Protein AF-A0A315X021-F1 (afdb_monomer_lite)

pLDDT: mean 74.01, std 13.72, range [45.28, 91.44]

Secondary structure (DSSP, 8-state):
-EEEEESEEEEEETTEEEEEETTEEE---SHHHHHHHHHHHHTTTS-EEHHHHHHHHHHH-SSHHHHHHHHHHHSEEEEPPPS-SSS-EEEEESS---TTGGGTSTTSSSEEEEEGGGG------

Sequence (125 aa):
MPIKINNYELLNFEPDTLLLTKSGITKPNETPIKSLLSELATLKNQSIAEQQLDTIIANHFDTPRIALDFLLDTVTIQRAAKAPYYRKETLYFDTEPISQAKGIFSDSINLETCSFDEHNVVPKK

Radius of gyration: 23.16 Å; chains: 1; bounding box: 40×46×62 Å

Structure (mmCIF, N/CA/C/O backbone):
data_AF-A0A315X021-F1
#
_entry.id   AF-A0A315X021-F1
#
loop_
_atom_site.group_PDB
_atom_site.id
_atom_site.type_symbol
_atom_site.label_atom_id
_atom_site.label_alt_id
_atom_site.label_comp_id
_atom_site.la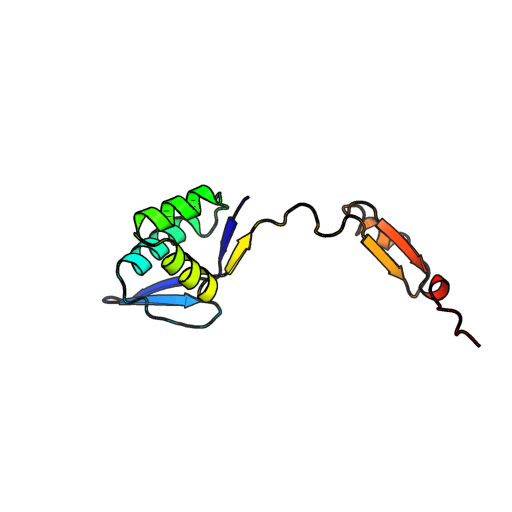bel_asym_id
_atom_site.label_entity_id
_atom_site.label_seq_id
_atom_site.pdbx_PDB_ins_code
_atom_site.Cartn_x
_atom_site.Cartn_y
_atom_site.Cartn_z
_atom_site.occupancy
_atom_site.B_iso_or_equiv
_atom_site.auth_seq_id
_atom_site.auth_comp_id
_atom_site.auth_asym_id
_atom_site.auth_atom_id
_atom_site.pdbx_PDB_model_num
ATOM 1 N N . MET A 1 1 ? 14.956 -4.414 1.061 1.00 68.19 1 MET A N 1
ATOM 2 C CA . MET A 1 1 ? 14.566 -3.923 -0.282 1.00 68.19 1 MET A CA 1
ATOM 3 C C . MET A 1 1 ? 13.787 -2.627 -0.092 1.00 68.19 1 MET A C 1
ATOM 5 O O . MET A 1 1 ? 13.003 -2.595 0.851 1.00 68.19 1 MET A O 1
ATOM 9 N N . PRO A 1 2 ? 14.021 -1.567 -0.886 1.00 77.50 2 PRO A N 1
ATOM 10 C CA . PRO A 1 2 ? 13.257 -0.330 -0.764 1.00 77.50 2 PRO A CA 1
ATOM 11 C C . PRO A 1 2 ? 11.816 -0.535 -1.245 1.00 77.50 2 PRO A C 1
ATOM 13 O O . PRO A 1 2 ? 11.585 -1.126 -2.303 1.00 77.50 2 PRO A O 1
ATOM 16 N N . ILE A 1 3 ? 10.861 -0.046 -0.466 1.00 80.56 3 ILE A N 1
ATOM 17 C CA . ILE A 1 3 ? 9.425 -0.077 -0.723 1.00 80.56 3 ILE A CA 1
ATOM 18 C C . ILE A 1 3 ? 8.930 1.364 -0.817 1.00 80.56 3 ILE A C 1
ATOM 20 O O . ILE A 1 3 ? 9.318 2.214 -0.019 1.00 80.56 3 ILE A O 1
ATOM 24 N N . LYS A 1 4 ? 8.059 1.632 -1.784 1.00 82.94 4 LYS A N 1
ATOM 25 C CA . LYS A 1 4 ? 7.324 2.885 -1.915 1.00 82.94 4 LYS A CA 1
ATOM 26 C C . LYS A 1 4 ? 5.831 2.577 -1.937 1.00 82.94 4 LYS A C 1
ATOM 28 O O . LYS A 1 4 ? 5.379 1.773 -2.752 1.00 82.94 4 LYS A O 1
ATOM 33 N N . ILE A 1 5 ? 5.072 3.202 -1.044 1.00 80.12 5 ILE A N 1
ATOM 34 C CA . ILE A 1 5 ? 3.622 3.014 -0.936 1.00 80.12 5 ILE A CA 1
ATOM 35 C C . ILE A 1 5 ? 2.946 4.249 -1.520 1.00 80.12 5 ILE A C 1
ATOM 37 O O . ILE A 1 5 ? 3.127 5.354 -1.022 1.00 80.12 5 ILE A O 1
ATOM 41 N N . ASN A 1 6 ? 2.189 4.056 -2.599 1.00 77.62 6 ASN A N 1
ATOM 42 C CA . ASN A 1 6 ? 1.581 5.138 -3.372 1.00 77.62 6 ASN A CA 1
ATOM 43 C C . ASN A 1 6 ? 0.081 4.903 -3.585 1.00 77.62 6 ASN A C 1
ATOM 45 O O . ASN A 1 6 ? -0.452 3.826 -3.318 1.00 77.62 6 ASN A O 1
ATOM 49 N N . ASN A 1 7 ? -0.557 5.896 -4.211 1.00 76.12 7 ASN A N 1
ATOM 50 C CA . ASN A 1 7 ? -1.917 5.826 -4.750 1.00 76.12 7 ASN A CA 1
ATOM 51 C C . ASN A 1 7 ? -3.022 5.731 -3.696 1.00 76.12 7 ASN A C 1
ATOM 53 O O . ASN A 1 7 ? -4.060 5.122 -3.954 1.00 76.12 7 ASN A O 1
ATOM 57 N N . TYR A 1 8 ? -2.807 6.367 -2.546 1.00 83.81 8 TYR A N 1
ATOM 58 C CA . TYR A 1 8 ? -3.875 6.605 -1.590 1.00 83.81 8 TYR A CA 1
ATOM 59 C C . TYR A 1 8 ? -3.840 8.021 -1.019 1.00 83.81 8 TYR A C 1
ATOM 61 O O . TYR A 1 8 ? -2.795 8.685 -0.984 1.00 83.81 8 TYR A O 1
ATOM 69 N N . GLU A 1 9 ? -4.997 8.490 -0.577 1.00 84.81 9 GLU A N 1
ATOM 70 C CA . GLU A 1 9 ? -5.171 9.774 0.084 1.00 84.81 9 GLU A CA 1
ATOM 71 C C . GLU A 1 9 ? -6.196 9.649 1.208 1.00 84.81 9 GLU A C 1
ATOM 73 O O . GLU A 1 9 ? -7.224 8.988 1.054 1.00 84.81 9 GLU A O 1
ATOM 78 N N . LEU A 1 10 ? -5.882 10.257 2.352 1.00 85.69 10 LEU A N 1
ATOM 79 C CA . LEU A 1 10 ? -6.792 10.348 3.484 1.00 85.69 10 LEU A CA 1
ATOM 80 C C . LEU A 1 10 ? -7.524 11.680 3.403 1.00 85.69 10 LEU A C 1
ATOM 82 O O . LEU A 1 10 ? -6.913 12.740 3.522 1.00 85.69 10 LEU A O 1
ATOM 86 N N . LEU A 1 11 ? -8.834 11.611 3.201 1.00 85.56 11 LEU A N 1
ATOM 87 C CA . LEU A 1 11 ? -9.714 12.767 3.185 1.00 85.56 11 LEU A CA 1
ATOM 88 C C . LEU A 1 11 ? -10.390 12.863 4.555 1.00 85.56 11 LEU A C 1
ATOM 90 O O . LEU A 1 11 ? -11.252 12.050 4.892 1.00 85.56 11 LEU A O 1
ATOM 94 N N . ASN A 1 12 ? -9.965 13.832 5.360 1.00 80.75 12 ASN A N 1
ATOM 95 C CA . ASN A 1 12 ? -10.510 14.058 6.695 1.00 80.75 12 ASN A CA 1
ATOM 96 C C . ASN A 1 12 ? -11.751 14.953 6.590 1.00 80.75 12 ASN A C 1
ATOM 98 O O . ASN A 1 12 ? -11.636 16.156 6.368 1.00 80.75 12 ASN A O 1
ATOM 102 N N . PHE A 1 13 ? -12.930 14.356 6.740 1.00 79.81 13 PHE A N 1
ATOM 103 C CA . PHE A 1 13 ? -14.220 15.038 6.765 1.00 79.81 13 PHE A CA 1
ATOM 104 C C . PHE A 1 13 ? -14.845 14.824 8.135 1.00 79.81 13 PHE A C 1
ATOM 106 O O . PHE A 1 13 ? -15.489 13.802 8.324 1.00 79.81 13 PHE A O 1
ATOM 113 N N . GLU A 1 14 ? -14.682 15.739 9.092 1.00 70.44 14 GLU A N 1
ATOM 114 C CA . GLU A 1 14 ? -15.237 15.525 10.437 1.00 70.44 14 GLU A CA 1
ATOM 115 C C . GLU A 1 14 ? -16.729 15.132 10.387 1.00 70.44 14 GLU A C 1
ATOM 117 O O . GLU A 1 14 ? -17.517 15.820 9.730 1.00 70.44 14 GLU A O 1
ATOM 122 N N . PRO A 1 15 ? -17.136 14.019 11.037 1.00 73.56 15 PRO A N 1
ATOM 123 C CA . PRO A 1 15 ? -16.396 13.206 12.021 1.00 73.56 15 PRO A CA 1
ATOM 124 C C . PRO A 1 15 ? -15.579 12.018 11.456 1.00 73.56 15 PRO A C 1
ATOM 126 O O . PRO A 1 15 ? -15.031 11.220 12.215 1.00 73.56 15 PRO A O 1
ATOM 129 N N . ASP A 1 16 ? -15.516 11.856 10.142 1.00 78.38 16 ASP A N 1
ATOM 130 C CA . ASP A 1 16 ? -15.007 10.679 9.448 1.00 78.38 16 ASP A CA 1
ATOM 131 C C . ASP A 1 16 ? -13.702 10.907 8.662 1.00 78.38 16 ASP A C 1
ATOM 133 O O . ASP A 1 16 ? -13.349 12.002 8.231 1.00 78.38 16 ASP A O 1
ATOM 137 N N . THR A 1 17 ? -12.986 9.812 8.410 1.00 83.88 17 THR A N 1
ATOM 138 C CA . THR A 1 17 ? -11.873 9.775 7.454 1.00 83.88 17 THR A CA 1
ATOM 139 C C . THR A 1 17 ? -12.278 8.863 6.309 1.00 83.88 17 THR A C 1
ATOM 141 O O . THR A 1 17 ? -12.683 7.722 6.545 1.00 83.88 17 THR A O 1
ATOM 144 N N . LEU A 1 18 ? -12.163 9.352 5.078 1.00 87.88 18 LEU A N 1
ATOM 145 C CA . LEU A 1 18 ? -12.326 8.555 3.869 1.00 87.88 18 LEU A CA 1
ATOM 146 C C . LEU A 1 18 ? -10.954 8.224 3.288 1.00 87.88 18 LEU A C 1
ATOM 148 O O . LEU A 1 18 ? -10.059 9.064 3.243 1.00 87.88 18 LEU A O 1
ATOM 152 N N . LEU A 1 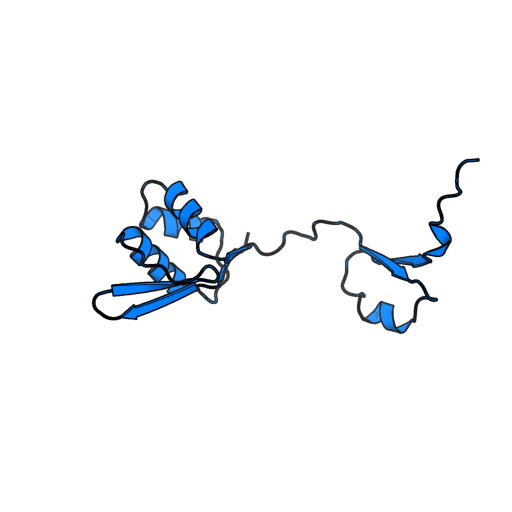19 ? -10.801 6.989 2.830 1.00 88.19 19 LEU A N 1
ATOM 153 C CA . LEU A 1 19 ? -9.636 6.513 2.107 1.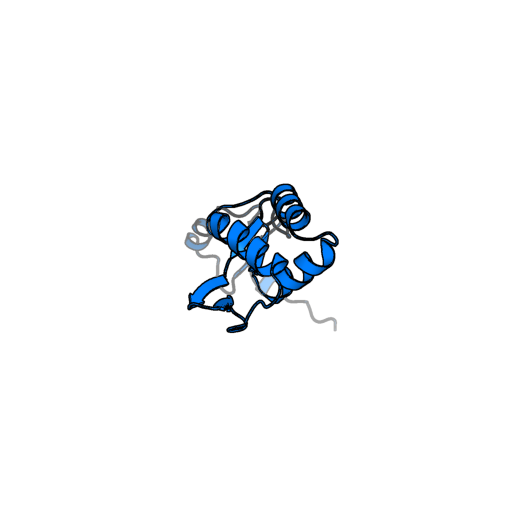00 88.19 19 LEU A CA 1
ATOM 154 C C . LEU A 1 19 ? -9.966 6.518 0.614 1.00 88.19 19 LEU A C 1
ATOM 156 O O . LEU A 1 19 ? -10.779 5.722 0.144 1.00 88.19 19 LEU A O 1
ATOM 160 N N . LEU A 1 20 ? -9.327 7.414 -0.129 1.00 86.94 20 LEU A N 1
ATOM 161 C CA . LEU A 1 20 ? -9.349 7.412 -1.586 1.00 86.94 20 LEU A CA 1
ATOM 162 C C . LEU A 1 20 ? -8.192 6.551 -2.093 1.00 86.94 20 LEU A C 1
ATOM 164 O O . LEU A 1 20 ? -7.042 6.782 -1.731 1.00 86.94 20 LEU A O 1
ATOM 168 N N . THR A 1 21 ? -8.494 5.580 -2.948 1.00 86.69 21 THR A N 1
ATOM 169 C CA . THR A 1 21 ? -7.528 4.678 -3.589 1.00 86.69 21 THR A CA 1
ATOM 170 C C . THR A 1 21 ? -7.775 4.628 -5.095 1.00 86.69 21 THR A C 1
ATOM 172 O O . THR A 1 21 ? -8.788 5.127 -5.588 1.00 86.69 21 THR A O 1
ATOM 175 N N . LYS A 1 22 ? -6.898 3.949 -5.842 1.00 79.56 22 LYS A N 1
ATOM 176 C CA . LYS A 1 22 ? -7.171 3.610 -7.252 1.00 79.56 22 LYS A CA 1
ATOM 177 C C . LYS A 1 22 ? -8.435 2.770 -7.445 1.00 79.56 22 LYS A C 1
ATOM 179 O O . LYS A 1 22 ? -9.067 2.882 -8.489 1.00 79.56 22 LYS A O 1
ATOM 184 N N . SER A 1 23 ? -8.786 1.950 -6.459 1.00 80.44 23 SER A N 1
ATOM 185 C CA . SER A 1 23 ? -9.957 1.070 -6.495 1.00 80.44 23 SER A CA 1
ATOM 186 C C . SER A 1 23 ? -11.259 1.800 -6.139 1.00 80.44 23 SER A C 1
ATOM 188 O O . SER A 1 23 ? -12.337 1.233 -6.290 1.00 80.44 23 SER A O 1
ATOM 190 N N . GLY A 1 24 ? -11.179 3.055 -5.679 1.00 84.56 24 GLY A N 1
ATOM 191 C CA . GLY A 1 24 ? -12.325 3.876 -5.295 1.00 84.56 24 GLY A CA 1
ATOM 192 C C . GLY A 1 24 ? -12.194 4.467 -3.894 1.00 84.56 24 GLY A C 1
ATOM 193 O O . GLY A 1 24 ? -11.105 4.529 -3.319 1.00 84.56 24 GLY A O 1
ATOM 194 N N . ILE A 1 25 ? -13.326 4.921 -3.354 1.00 87.44 25 ILE A N 1
ATOM 195 C CA . ILE A 1 25 ? -13.429 5.535 -2.027 1.00 87.44 25 ILE A CA 1
ATOM 196 C C . ILE A 1 25 ? -13.971 4.497 -1.047 1.00 87.44 25 ILE A C 1
ATOM 198 O O . ILE A 1 25 ? -15.015 3.897 -1.291 1.00 87.44 25 ILE A O 1
ATOM 202 N N . THR A 1 26 ? -13.282 4.311 0.075 1.00 86.75 26 THR A N 1
ATOM 203 C CA . THR A 1 26 ? -13.722 3.445 1.172 1.00 86.75 26 THR A CA 1
ATOM 204 C C . THR A 1 26 ? -13.609 4.162 2.512 1.00 86.75 26 THR A C 1
ATOM 206 O O . THR A 1 26 ? -12.868 5.134 2.653 1.00 86.75 26 THR A O 1
ATOM 209 N N . LYS A 1 27 ? -14.354 3.694 3.511 1.00 86.81 27 LYS A N 1
ATOM 210 C CA . LYS A 1 27 ? -14.316 4.228 4.872 1.00 86.81 27 LYS A CA 1
ATOM 211 C C . LYS A 1 27 ? -13.607 3.220 5.784 1.00 86.81 27 LYS A C 1
ATOM 213 O O . LYS A 1 27 ? -14.205 2.194 6.112 1.00 86.81 27 LYS A O 1
ATOM 218 N N . PRO A 1 28 ? -12.352 3.470 6.205 1.00 83.31 28 PRO A N 1
ATOM 219 C CA . PRO A 1 28 ? -11.713 2.643 7.219 1.00 83.31 28 PRO A CA 1
ATOM 220 C C . PRO A 1 28 ? -12.456 2.843 8.544 1.00 83.31 28 PRO A C 1
ATOM 222 O O . PRO A 1 28 ? -12.452 3.937 9.101 1.00 83.31 28 PRO A O 1
ATOM 225 N N . ASN A 1 29 ? -13.138 1.809 9.035 1.00 79.75 29 ASN A N 1
ATOM 226 C CA . ASN A 1 29 ? -13.930 1.902 10.267 1.00 79.75 29 ASN A CA 1
ATOM 227 C C . ASN A 1 29 ? -13.111 1.575 11.522 1.00 79.75 29 ASN A C 1
ATOM 229 O O . ASN A 1 29 ? -13.432 2.057 12.605 1.00 79.75 29 ASN A O 1
ATOM 233 N N . GLU A 1 30 ? -12.038 0.800 11.378 1.00 83.56 30 GLU A N 1
ATOM 234 C CA . GLU A 1 30 ? -11.226 0.338 12.501 1.00 83.56 30 GLU A CA 1
ATOM 235 C C . GLU A 1 30 ? -10.117 1.336 12.857 1.00 83.56 30 GLU A C 1
ATOM 237 O O . GLU A 1 30 ? -9.378 1.808 11.987 1.00 83.56 30 GLU A O 1
ATOM 242 N N . THR A 1 31 ? -9.972 1.635 14.152 1.00 85.38 31 THR A N 1
ATOM 243 C CA . THR A 1 31 ? -8.935 2.541 14.675 1.00 85.38 31 THR A CA 1
ATOM 244 C C . THR A 1 31 ? -7.513 2.123 14.273 1.00 85.38 31 THR A C 1
ATOM 246 O O . THR A 1 31 ? -6.782 2.993 13.800 1.00 85.38 31 THR A O 1
ATOM 249 N N . PRO A 1 32 ? -7.115 0.833 14.355 1.00 87.44 32 PRO A N 1
ATOM 250 C CA . PRO A 1 32 ? -5.794 0.381 13.907 1.00 87.44 32 PRO A CA 1
ATOM 251 C C . PRO A 1 32 ? -5.479 0.723 12.447 1.00 87.44 32 PRO A C 1
ATOM 253 O O . PRO A 1 32 ? -4.386 1.191 12.138 1.00 87.44 32 PRO A O 1
ATOM 256 N N . ILE A 1 33 ? -6.458 0.561 11.547 1.00 87.38 33 ILE A N 1
ATOM 257 C CA . ILE A 1 33 ? -6.295 0.866 10.119 1.00 87.38 33 ILE A CA 1
ATOM 258 C C . ILE A 1 33 ? -6.090 2.370 9.918 1.00 87.38 33 ILE A C 1
ATOM 260 O O . ILE A 1 33 ? -5.204 2.778 9.168 1.00 87.38 33 ILE A O 1
ATOM 264 N N . LYS A 1 34 ? -6.883 3.208 10.597 1.00 86.56 34 LYS A N 1
ATOM 265 C CA . LYS A 1 34 ? -6.744 4.670 10.511 1.00 86.56 34 LYS A CA 1
ATOM 266 C C . LYS A 1 34 ? -5.366 5.132 10.988 1.00 86.56 34 LYS A C 1
ATOM 268 O O . LYS A 1 34 ? -4.734 5.939 10.309 1.00 86.56 34 LYS A O 1
ATOM 273 N N . SER A 1 35 ? -4.895 4.604 12.118 1.00 88.81 35 SER A N 1
ATOM 274 C CA . SER A 1 35 ? -3.581 4.936 12.678 1.00 88.81 35 SER A CA 1
ATOM 275 C C . SER A 1 35 ? -2.444 4.508 11.753 1.00 88.81 35 SER A C 1
ATOM 277 O O . SER A 1 35 ? -1.581 5.326 11.436 1.00 88.81 35 SER A O 1
ATOM 279 N N . LEU A 1 36 ? -2.505 3.278 11.231 1.00 90.69 36 LEU A N 1
ATOM 280 C CA . LEU A 1 36 ? -1.556 2.764 10.244 1.00 90.69 36 LEU A CA 1
ATOM 281 C C . LEU A 1 36 ? -1.493 3.656 8.999 1.00 90.69 36 LEU A C 1
ATOM 283 O O . LEU A 1 36 ? -0.414 4.071 8.582 1.00 90.69 36 LEU A O 1
ATOM 287 N N . LEU A 1 37 ? -2.643 3.982 8.403 1.00 88.44 37 LEU A N 1
ATOM 288 C CA . LEU A 1 37 ? -2.699 4.810 7.196 1.00 88.44 37 LEU A CA 1
ATOM 289 C C . LEU A 1 37 ? -2.168 6.228 7.437 1.00 88.44 37 LEU A C 1
ATOM 291 O O . LEU A 1 37 ? -1.548 6.801 6.538 1.00 88.44 37 LEU A O 1
ATOM 295 N N . SER A 1 38 ? -2.412 6.781 8.629 1.00 87.81 38 SER A N 1
ATOM 296 C CA . SER A 1 38 ? -1.917 8.097 9.040 1.00 87.81 38 SER A CA 1
ATOM 297 C C . SER A 1 38 ? -0.394 8.099 9.182 1.00 87.81 38 SER A C 1
ATOM 299 O O . SER A 1 38 ? 0.273 8.968 8.622 1.00 87.81 38 SER A O 1
ATOM 301 N N . GLU A 1 39 ? 0.179 7.082 9.833 1.00 90.12 39 GLU A N 1
ATOM 302 C CA . GLU A 1 39 ? 1.634 6.933 9.941 1.00 90.12 39 GLU A CA 1
ATOM 303 C C . GLU A 1 39 ? 2.273 6.749 8.561 1.00 90.12 39 GLU A C 1
ATOM 305 O O . GLU A 1 39 ? 3.209 7.468 8.208 1.00 90.12 39 GLU A O 1
ATOM 310 N N . LEU A 1 40 ? 1.703 5.884 7.718 1.00 87.75 40 LEU A N 1
ATOM 311 C CA . LEU A 1 40 ? 2.155 5.716 6.338 1.00 87.75 40 LEU A CA 1
ATOM 312 C C . LEU A 1 40 ? 2.048 7.019 5.526 1.00 87.75 40 LEU A C 1
ATOM 314 O O . LEU A 1 40 ? 2.882 7.264 4.652 1.00 87.75 40 LEU A O 1
ATOM 318 N N . ALA A 1 41 ? 1.068 7.887 5.816 1.00 85.19 41 ALA A N 1
ATOM 319 C CA . ALA A 1 41 ? 0.872 9.131 5.069 1.00 85.19 41 ALA A CA 1
ATOM 320 C C . ALA A 1 41 ? 2.022 10.116 5.308 1.00 85.19 41 ALA A C 1
ATOM 322 O O . ALA A 1 41 ? 2.394 10.855 4.394 1.00 85.19 41 ALA A O 1
ATOM 323 N N . THR A 1 42 ? 2.653 10.061 6.486 1.00 86.94 42 THR A N 1
ATOM 324 C CA . THR A 1 42 ? 3.878 10.824 6.775 1.00 86.94 42 THR A CA 1
ATOM 325 C C . THR A 1 42 ? 5.065 10.391 5.902 1.00 86.94 42 THR A C 1
ATOM 327 O O . THR A 1 42 ? 6.006 11.159 5.700 1.00 86.94 42 THR A O 1
ATOM 330 N N . LEU A 1 43 ? 4.990 9.192 5.310 1.00 85.69 43 LEU A N 1
ATOM 331 C CA . LEU A 1 43 ? 6.037 8.556 4.507 1.00 85.69 43 LEU A CA 1
ATOM 332 C C . LEU A 1 43 ? 5.695 8.492 3.005 1.00 85.69 43 LEU A C 1
ATOM 334 O O . LEU A 1 43 ? 6.478 7.944 2.232 1.00 85.69 43 LEU A O 1
ATOM 338 N N . LYS A 1 44 ? 4.573 9.083 2.560 1.00 74.69 44 LYS A N 1
ATOM 339 C CA . LYS A 1 44 ? 3.994 8.957 1.198 1.00 74.69 44 LYS A CA 1
ATOM 340 C C . LYS A 1 44 ? 4.956 9.267 0.035 1.00 74.69 44 LYS A C 1
ATOM 342 O O . LYS A 1 44 ? 4.753 8.795 -1.079 1.00 74.69 44 LYS A O 1
ATOM 347 N N . ASN A 1 45 ? 6.024 10.029 0.275 1.00 73.81 45 ASN A N 1
ATOM 348 C CA . ASN A 1 45 ? 7.023 10.389 -0.741 1.00 73.81 45 ASN A CA 1
ATOM 349 C C . ASN A 1 45 ? 8.414 9.786 -0.496 1.00 73.81 45 ASN A C 1
ATOM 351 O O . ASN A 1 45 ? 9.351 10.087 -1.235 1.00 73.81 45 ASN A O 1
ATOM 355 N N . GLN A 1 46 ? 8.557 8.939 0.520 1.00 83.44 46 GLN A N 1
ATOM 356 C CA . GLN A 1 46 ? 9.823 8.337 0.911 1.00 83.44 46 GLN A CA 1
ATOM 357 C C . GLN A 1 46 ? 9.877 6.875 0.470 1.00 83.44 46 GLN A C 1
ATOM 359 O O . GLN A 1 46 ? 8.860 6.187 0.381 1.00 83.44 46 GLN A O 1
ATOM 364 N N . SER A 1 47 ? 11.085 6.393 0.184 1.00 83.69 47 SER A N 1
ATOM 365 C CA . SER A 1 47 ? 11.315 4.958 0.070 1.00 83.69 47 SER A CA 1
ATOM 366 C C . SER A 1 47 ? 11.700 4.427 1.445 1.00 83.69 47 SER A C 1
ATOM 368 O O . SER A 1 47 ? 12.657 4.914 2.039 1.00 83.69 47 SER A O 1
ATOM 370 N N . ILE A 1 48 ? 10.975 3.424 1.928 1.00 87.38 48 ILE A N 1
ATOM 371 C CA . ILE A 1 48 ? 11.194 2.805 3.239 1.00 87.38 48 ILE A CA 1
ATOM 372 C C . ILE A 1 48 ? 11.783 1.405 3.084 1.00 87.38 48 ILE A C 1
ATOM 374 O O . ILE A 1 48 ? 11.602 0.753 2.055 1.00 87.38 48 ILE A O 1
ATOM 378 N N . ALA A 1 49 ? 12.504 0.921 4.088 1.00 87.56 49 ALA A N 1
ATOM 379 C CA . ALA A 1 49 ? 12.927 -0.473 4.131 1.00 87.56 49 ALA A CA 1
ATOM 380 C C . ALA A 1 49 ? 11.748 -1.390 4.499 1.00 87.56 49 ALA A C 1
ATOM 382 O O . ALA A 1 49 ? 10.855 -1.002 5.244 1.00 87.56 49 ALA A O 1
ATOM 383 N N . GLU A 1 50 ? 11.778 -2.638 4.032 1.00 85.00 50 GLU A N 1
ATOM 384 C CA . GLU A 1 50 ? 10.780 -3.665 4.385 1.00 85.00 50 GLU A CA 1
ATOM 385 C C . GLU A 1 50 ? 10.622 -3.833 5.904 1.00 85.00 50 GLU A C 1
ATOM 387 O O . GLU A 1 50 ? 9.510 -3.785 6.408 1.00 85.00 50 GLU A O 1
ATOM 392 N N . GLN A 1 51 ? 11.730 -3.848 6.648 1.00 87.44 51 GLN A N 1
ATOM 393 C CA . GLN A 1 51 ? 11.714 -3.920 8.115 1.00 87.44 51 GLN A CA 1
ATOM 394 C C . GLN A 1 51 ? 11.008 -2.721 8.767 1.00 87.44 51 GLN A C 1
ATOM 396 O O . GLN A 1 51 ? 10.395 -2.861 9.823 1.00 87.44 51 GLN A O 1
ATOM 401 N N . GLN A 1 52 ? 11.091 -1.532 8.157 1.00 88.62 52 GLN A N 1
ATOM 402 C CA . GLN A 1 52 ? 10.367 -0.358 8.650 1.00 88.62 52 GLN A CA 1
ATOM 403 C C . GLN A 1 52 ? 8.863 -0.523 8.437 1.00 88.62 52 GLN A C 1
ATOM 405 O O . GLN A 1 52 ? 8.102 -0.226 9.349 1.00 88.62 52 GLN A O 1
ATOM 410 N N . LEU A 1 53 ? 8.436 -1.044 7.282 1.00 88.56 53 LEU A N 1
ATOM 411 C CA . LEU A 1 53 ? 7.029 -1.368 7.046 1.00 88.56 53 LEU A CA 1
ATOM 412 C C . LEU A 1 53 ? 6.521 -2.419 8.043 1.00 88.56 53 LEU A C 1
ATOM 414 O O . LEU A 1 53 ? 5.458 -2.228 8.626 1.00 88.56 53 LEU A O 1
ATOM 418 N N . ASP A 1 54 ? 7.301 -3.473 8.289 1.00 88.94 54 ASP A N 1
ATOM 419 C CA . ASP A 1 54 ? 6.963 -4.511 9.271 1.00 88.94 54 ASP A CA 1
ATOM 420 C C . ASP A 1 54 ? 6.810 -3.925 10.682 1.00 88.94 54 ASP A C 1
ATOM 422 O O . ASP A 1 54 ? 5.890 -4.287 11.413 1.00 88.94 54 ASP A O 1
ATOM 426 N N . THR A 1 55 ? 7.678 -2.974 11.046 1.00 91.06 55 THR A N 1
ATOM 427 C CA . THR A 1 55 ? 7.634 -2.287 12.346 1.00 91.06 55 THR A CA 1
ATOM 428 C C . THR A 1 55 ? 6.382 -1.423 12.467 1.00 91.06 55 THR A C 1
ATOM 430 O O . THR A 1 55 ? 5.677 -1.500 13.466 1.00 91.06 55 THR A O 1
ATOM 433 N N . ILE A 1 56 ? 6.068 -0.642 11.430 1.00 91.25 56 ILE A N 1
ATOM 434 C CA . ILE A 1 56 ? 4.862 0.192 11.385 1.00 91.25 56 ILE A CA 1
ATOM 435 C C . ILE A 1 56 ? 3.611 -0.685 11.519 1.00 91.25 56 ILE A C 1
ATOM 437 O O . ILE A 1 56 ? 2.719 -0.374 12.299 1.00 91.25 56 ILE A O 1
ATOM 441 N N . ILE A 1 57 ? 3.550 -1.813 10.808 1.00 91.06 57 ILE A N 1
ATOM 442 C CA . ILE A 1 57 ? 2.425 -2.747 10.916 1.00 91.06 57 ILE A CA 1
ATOM 443 C C . ILE A 1 57 ? 2.317 -3.314 12.338 1.00 91.06 57 ILE A C 1
ATOM 445 O O . ILE A 1 57 ? 1.229 -3.307 12.913 1.00 91.06 57 ILE A O 1
ATOM 449 N N . ALA A 1 58 ? 3.432 -3.765 12.917 1.00 90.62 58 ALA A N 1
ATOM 450 C CA . ALA A 1 58 ? 3.465 -4.348 14.257 1.00 90.62 58 ALA A CA 1
ATOM 451 C C . ALA A 1 58 ? 3.085 -3.351 15.367 1.00 90.62 58 ALA A C 1
ATOM 453 O O . ALA A 1 58 ? 2.584 -3.765 16.407 1.00 90.62 58 ALA A O 1
ATOM 454 N N . ASN A 1 59 ? 3.275 -2.046 15.146 1.00 91.44 59 ASN A N 1
ATOM 455 C CA . ASN A 1 59 ? 2.868 -1.009 16.098 1.00 91.44 59 ASN A CA 1
ATOM 456 C C . ASN A 1 59 ? 1.342 -0.860 16.215 1.00 91.44 59 ASN A C 1
ATOM 458 O O . ASN A 1 59 ? 0.860 -0.378 17.239 1.00 91.44 59 ASN A O 1
ATOM 462 N N . HIS A 1 60 ? 0.586 -1.249 15.181 1.00 89.19 60 HIS A N 1
ATOM 463 C CA . HIS A 1 60 ? -0.873 -1.066 15.135 1.00 89.19 60 HIS A CA 1
ATOM 464 C C . HIS A 1 60 ? -1.659 -2.378 15.131 1.00 89.19 60 HIS A C 1
ATOM 466 O O . HIS A 1 60 ? -2.843 -2.363 15.456 1.00 89.19 60 HIS A O 1
ATOM 472 N N . PHE A 1 61 ? -1.037 -3.504 14.772 1.00 87.75 61 PHE A N 1
ATOM 473 C CA . PHE A 1 61 ? -1.715 -4.792 14.627 1.00 87.75 61 PHE A CA 1
ATOM 474 C C . PHE A 1 61 ? -0.959 -5.924 15.322 1.00 87.75 61 PHE A C 1
ATOM 476 O O . PHE A 1 61 ? 0.168 -6.244 14.951 1.00 87.75 61 PHE A O 1
ATOM 483 N N . ASP A 1 62 ? -1.652 -6.637 16.215 1.00 82.38 62 ASP A N 1
ATOM 484 C CA . ASP A 1 62 ? -1.153 -7.882 16.822 1.00 82.38 62 ASP A CA 1
ATOM 485 C C . ASP A 1 62 ? -0.956 -8.998 15.784 1.00 82.38 62 ASP A C 1
ATOM 487 O O . ASP A 1 62 ? -0.152 -9.912 15.964 1.00 82.38 62 ASP A O 1
ATOM 491 N N . THR A 1 63 ? -1.712 -8.937 14.680 1.00 82.88 63 THR A N 1
ATOM 492 C CA . THR A 1 63 ? -1.627 -9.884 13.562 1.00 82.88 63 THR A CA 1
ATOM 493 C C . THR A 1 63 ? -1.215 -9.150 12.283 1.00 82.88 63 THR A C 1
ATOM 495 O O . THR A 1 63 ? -2.080 -8.683 11.536 1.00 82.88 63 THR A O 1
ATOM 498 N N . PRO A 1 64 ? 0.093 -9.091 11.967 1.00 83.69 64 PRO A N 1
ATOM 499 C CA . PRO A 1 64 ? 0.615 -8.340 10.822 1.00 83.69 64 PRO A CA 1
ATOM 500 C C . PRO A 1 64 ? 0.009 -8.734 9.471 1.00 83.69 64 PRO A C 1
ATOM 502 O O . PRO A 1 64 ? -0.090 -7.915 8.561 1.00 83.69 64 PRO A O 1
ATOM 505 N N . ARG A 1 65 ? -0.431 -9.991 9.341 1.00 84.75 65 ARG A N 1
ATOM 506 C CA . ARG A 1 65 ? -1.006 -10.525 8.104 1.00 84.75 65 ARG A CA 1
ATOM 507 C C . ARG A 1 65 ? -2.287 -9.803 7.681 1.00 84.75 65 ARG A C 1
ATOM 509 O O . ARG A 1 65 ? -2.438 -9.515 6.504 1.00 84.75 65 ARG A O 1
ATOM 516 N N . ILE A 1 66 ? -3.156 -9.459 8.632 1.00 81.75 66 ILE A N 1
ATOM 517 C CA . ILE A 1 66 ? -4.428 -8.774 8.347 1.00 81.75 66 ILE A CA 1
ATOM 518 C C . ILE A 1 66 ? -4.163 -7.380 7.768 1.00 81.75 66 ILE A C 1
ATOM 520 O O . ILE A 1 66 ? -4.770 -6.985 6.775 1.00 81.75 66 ILE A O 1
ATOM 524 N N . ALA A 1 67 ? -3.215 -6.650 8.358 1.00 85.75 67 ALA A N 1
ATOM 525 C CA . ALA A 1 67 ? -2.813 -5.337 7.869 1.00 85.75 67 ALA A CA 1
ATOM 526 C C . ALA A 1 67 ? -2.167 -5.417 6.482 1.00 85.75 67 ALA A C 1
ATOM 528 O O . ALA A 1 67 ? -2.426 -4.571 5.629 1.00 85.75 67 ALA A O 1
ATOM 529 N N . LEU A 1 68 ? -1.338 -6.438 6.250 1.00 84.94 68 LEU A N 1
ATOM 530 C CA . LEU A 1 68 ? -0.686 -6.639 4.963 1.00 84.94 68 LEU A CA 1
ATOM 531 C C . LEU A 1 68 ? -1.705 -6.939 3.858 1.00 84.94 68 LEU A C 1
ATOM 533 O O . LEU A 1 68 ? -1.627 -6.323 2.800 1.00 84.94 68 LEU A O 1
ATOM 537 N N . ASP A 1 69 ? -2.665 -7.832 4.116 1.00 85.19 69 ASP A N 1
ATOM 538 C CA . ASP A 1 69 ? -3.732 -8.177 3.171 1.00 85.19 69 ASP A CA 1
ATOM 539 C C . ASP A 1 69 ? -4.567 -6.929 2.835 1.00 85.19 69 ASP A C 1
ATOM 541 O O . ASP A 1 69 ? -4.740 -6.594 1.664 1.00 85.19 69 ASP A O 1
ATOM 545 N N . PHE A 1 70 ? -4.959 -6.149 3.852 1.00 85.06 70 PHE A N 1
ATOM 546 C CA . PHE A 1 70 ? -5.633 -4.866 3.643 1.00 85.06 70 PHE A CA 1
ATOM 547 C C . PHE A 1 70 ? -4.818 -3.922 2.750 1.00 85.06 70 PHE A C 1
ATOM 549 O O . PHE A 1 70 ? -5.355 -3.376 1.784 1.00 85.06 70 PHE A O 1
ATOM 556 N N . LEU A 1 71 ? -3.529 -3.720 3.049 1.00 84.81 71 LEU A N 1
ATOM 557 C CA . LEU A 1 71 ? -2.667 -2.822 2.279 1.00 84.81 71 LEU A CA 1
ATOM 558 C C . LEU A 1 71 ? -2.488 -3.306 0.835 1.00 84.81 71 LEU A C 1
ATOM 560 O O . LEU A 1 71 ? -2.487 -2.488 -0.080 1.00 84.81 71 LEU A O 1
ATOM 564 N N . LEU A 1 72 ? -2.357 -4.611 0.609 1.00 84.00 72 LEU A N 1
ATOM 565 C CA . LEU A 1 72 ? -2.250 -5.172 -0.739 1.00 84.00 72 LEU A CA 1
ATOM 566 C C . LEU A 1 72 ? -3.525 -4.944 -1.562 1.00 84.00 72 LEU A C 1
ATOM 568 O O . LEU A 1 72 ? -3.424 -4.679 -2.761 1.00 84.00 72 LEU A O 1
ATOM 572 N N . ASP A 1 73 ? -4.692 -4.976 -0.918 1.00 81.38 73 ASP A N 1
ATOM 573 C CA . ASP A 1 73 ? -5.986 -4.766 -1.572 1.00 81.38 73 ASP A CA 1
ATOM 574 C C . ASP A 1 73 ? -6.313 -3.282 -1.814 1.00 81.38 73 ASP A C 1
ATOM 576 O O . ASP A 1 73 ? -7.031 -2.940 -2.759 1.00 81.38 73 ASP A O 1
ATOM 580 N N . THR A 1 74 ? -5.796 -2.375 -0.976 1.00 78.12 74 THR A N 1
ATOM 581 C CA . THR A 1 74 ? -6.153 -0.943 -1.024 1.00 78.12 74 THR A CA 1
ATOM 582 C C . THR A 1 74 ? -5.079 -0.031 -1.597 1.00 78.12 74 THR A C 1
ATOM 584 O O . THR A 1 74 ? -5.419 0.997 -2.186 1.00 78.12 74 THR A O 1
ATOM 587 N N . VAL A 1 75 ? -3.792 -0.349 -1.455 1.00 80.69 75 VAL A N 1
ATOM 588 C CA . VAL A 1 75 ? -2.703 0.553 -1.851 1.00 80.69 75 VAL A CA 1
ATOM 589 C C . VAL A 1 75 ? -1.721 -0.110 -2.807 1.00 80.69 75 VAL A C 1
ATOM 591 O O . VAL A 1 75 ? -1.538 -1.321 -2.842 1.00 80.69 75 VAL A O 1
ATOM 594 N N . THR A 1 76 ? -1.043 0.697 -3.626 1.00 77.00 76 THR A N 1
ATOM 595 C CA . THR A 1 76 ? 0.002 0.161 -4.504 1.00 77.00 76 THR A CA 1
ATOM 596 C C . THR A 1 76 ? 1.332 0.136 -3.763 1.00 77.00 76 THR A C 1
ATOM 598 O O . THR A 1 76 ? 1.938 1.187 -3.542 1.00 77.00 76 THR A O 1
ATOM 601 N N . ILE A 1 77 ? 1.814 -1.065 -3.446 1.00 77.75 77 ILE A N 1
ATOM 602 C CA . ILE A 1 77 ? 3.146 -1.288 -2.875 1.00 77.75 77 ILE A CA 1
ATOM 603 C C . ILE A 1 77 ? 4.146 -1.515 -4.017 1.00 77.75 77 ILE A C 1
ATOM 605 O O . ILE A 1 77 ? 4.232 -2.599 -4.592 1.00 77.75 77 ILE A O 1
ATOM 609 N N . GLN A 1 78 ? 4.922 -0.488 -4.361 1.00 71.44 78 GLN A N 1
ATOM 610 C CA . GLN A 1 78 ? 6.017 -0.595 -5.323 1.00 71.44 78 GLN A CA 1
ATOM 611 C C . GLN A 1 78 ? 7.283 -1.030 -4.594 1.00 71.44 78 GLN A C 1
ATOM 613 O O . GLN A 1 78 ? 7.874 -0.268 -3.832 1.00 71.44 78 GLN A O 1
ATOM 618 N N . ARG A 1 79 ? 7.731 -2.259 -4.837 1.00 73.25 79 ARG A N 1
ATOM 619 C CA . ARG A 1 79 ? 9.064 -2.694 -4.414 1.00 73.25 79 ARG A CA 1
ATOM 620 C C . ARG A 1 79 ? 10.049 -2.253 -5.499 1.00 73.25 79 ARG A C 1
ATOM 622 O O . ARG A 1 79 ? 9.800 -2.525 -6.672 1.00 73.25 79 ARG A O 1
ATOM 629 N N . ALA A 1 80 ? 11.129 -1.558 -5.137 1.00 62.53 80 ALA A N 1
ATOM 630 C CA . ALA A 1 80 ? 12.158 -1.171 -6.104 1.00 62.53 80 ALA A CA 1
ATOM 631 C C . ALA A 1 80 ? 12.624 -2.421 -6.851 1.00 62.53 80 ALA A C 1
ATOM 633 O O . ALA A 1 80 ? 12.933 -3.415 -6.196 1.00 62.53 80 ALA A O 1
ATOM 634 N N . ALA A 1 81 ? 12.622 -2.400 -8.187 1.00 55.66 81 ALA A N 1
ATOM 635 C CA . ALA A 1 81 ? 12.966 -3.575 -8.974 1.00 55.66 81 ALA A CA 1
ATOM 636 C C . ALA A 1 81 ? 14.286 -4.166 -8.454 1.00 55.66 81 ALA A C 1
ATOM 638 O O . ALA A 1 81 ? 15.294 -3.466 -8.332 1.00 55.66 81 ALA A O 1
ATOM 639 N N . LYS A 1 82 ? 14.276 -5.463 -8.117 1.00 54.34 82 LYS A N 1
ATOM 640 C CA . LYS A 1 82 ? 15.532 -6.219 -8.062 1.00 54.34 82 LYS A CA 1
ATOM 641 C C . LYS A 1 82 ? 16.243 -6.035 -9.408 1.00 54.34 82 LYS A C 1
ATOM 643 O O . LYS A 1 82 ? 15.593 -5.679 -10.393 1.00 54.34 82 LYS A O 1
ATOM 648 N N . ALA A 1 83 ? 17.555 -6.298 -9.430 1.00 53.81 83 ALA A N 1
ATOM 649 C CA . ALA A 1 83 ? 18.325 -6.425 -10.670 1.00 53.81 83 ALA A CA 1
ATOM 650 C C . ALA A 1 83 ? 17.448 -7.063 -11.765 1.00 53.81 83 ALA A C 1
ATOM 652 O O . ALA A 1 83 ? 16.704 -7.993 -11.425 1.00 53.81 83 ALA A O 1
ATOM 653 N N . PRO A 1 84 ? 17.465 -6.523 -13.000 1.00 56.97 84 PRO A N 1
ATOM 654 C CA . PRO A 1 84 ? 16.473 -6.826 -14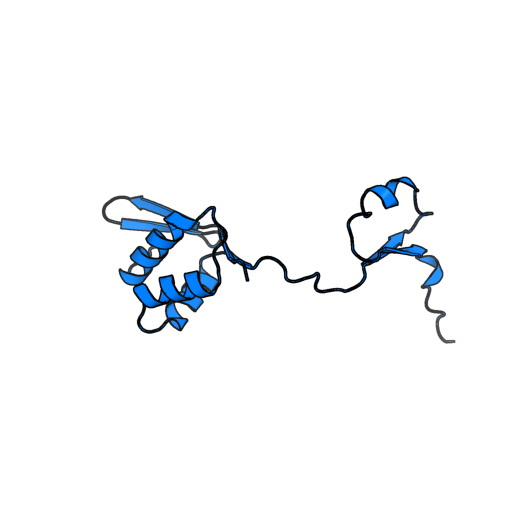.024 1.00 56.97 84 PRO A CA 1
ATOM 655 C C . PRO A 1 84 ? 16.159 -8.324 -14.068 1.00 56.97 84 PRO A C 1
ATOM 657 O O . PRO A 1 84 ? 17.056 -9.166 -13.990 1.00 56.97 84 PRO A O 1
ATOM 660 N N . TYR A 1 85 ? 14.864 -8.655 -14.136 1.00 56.56 85 TYR A N 1
ATOM 661 C CA . TYR A 1 85 ? 14.372 -10.044 -14.093 1.00 56.56 85 TYR A CA 1
ATOM 662 C C . TYR A 1 85 ? 14.959 -10.920 -15.211 1.00 56.56 85 TYR A C 1
ATOM 664 O O . TYR A 1 85 ? 14.901 -12.146 -15.154 1.00 56.56 85 TYR A O 1
ATOM 672 N N . TYR A 1 86 ? 15.528 -10.276 -16.221 1.00 57.31 86 TYR A N 1
ATOM 673 C CA . TYR A 1 86 ? 16.230 -10.854 -17.343 1.00 57.31 86 TYR A CA 1
ATOM 674 C C . TYR A 1 86 ? 17.691 -10.376 -17.330 1.00 57.31 86 TYR A C 1
ATOM 676 O O . TYR A 1 86 ? 18.005 -9.246 -16.963 1.00 57.31 86 TYR A O 1
ATOM 684 N N . ARG A 1 87 ? 18.612 -11.257 -17.734 1.00 60.38 87 ARG A N 1
ATOM 685 C CA . ARG A 1 87 ? 20.059 -10.964 -17.792 1.00 60.38 87 ARG A CA 1
ATOM 686 C C . ARG A 1 87 ? 20.506 -10.326 -19.114 1.00 60.38 87 ARG A C 1
ATOM 688 O O . ARG A 1 87 ? 21.678 -9.981 -19.239 1.00 60.38 87 ARG A O 1
ATOM 695 N N . LYS A 1 88 ? 19.610 -10.274 -20.102 1.00 60.91 88 LYS A N 1
ATOM 696 C CA . LYS A 1 88 ? 19.902 -9.939 -21.495 1.00 60.91 88 LYS A CA 1
ATOM 697 C C . LYS A 1 88 ? 18.655 -9.374 -22.164 1.00 60.91 88 LYS A C 1
ATOM 699 O O . LYS A 1 88 ? 17.571 -9.923 -21.967 1.00 60.91 88 LYS A O 1
ATOM 704 N N . GLU A 1 89 ? 18.828 -8.322 -22.952 1.00 67.00 89 GLU A N 1
ATOM 705 C CA . GLU A 1 89 ? 17.785 -7.737 -23.795 1.00 67.00 89 GLU A CA 1
ATOM 706 C C . GLU A 1 89 ? 18.117 -8.015 -25.265 1.00 67.00 89 GLU A C 1
ATOM 708 O O . GLU A 1 89 ? 19.259 -7.842 -25.695 1.00 67.00 89 GLU A O 1
ATOM 713 N N . THR A 1 90 ? 17.128 -8.458 -26.045 1.00 67.44 90 THR A N 1
ATOM 714 C CA . THR A 1 90 ? 17.280 -8.657 -27.492 1.00 67.44 90 THR A CA 1
ATOM 715 C C . THR A 1 90 ? 16.301 -7.754 -28.221 1.00 67.44 90 THR A C 1
ATOM 717 O O . THR A 1 90 ? 15.090 -7.868 -28.029 1.00 67.44 90 THR A O 1
ATOM 720 N N . LEU A 1 91 ? 16.828 -6.858 -29.051 1.00 65.00 91 LEU A N 1
ATOM 721 C CA . LEU A 1 91 ? 16.032 -6.007 -29.925 1.00 65.00 91 LEU A CA 1
ATOM 722 C C . LEU A 1 91 ? 15.960 -6.638 -31.315 1.00 65.00 91 LEU A C 1
ATOM 724 O O . LEU A 1 91 ? 16.989 -6.874 -31.955 1.00 65.00 91 LEU A O 1
ATOM 728 N N . TYR A 1 92 ? 14.734 -6.881 -31.767 1.00 66.31 92 TYR A N 1
ATOM 729 C CA . TYR A 1 92 ? 14.433 -7.309 -33.126 1.00 66.31 92 TYR A CA 1
ATOM 730 C C . TYR A 1 92 ? 14.051 -6.087 -33.945 1.00 66.31 92 TYR A C 1
ATOM 732 O O . TYR A 1 92 ? 13.188 -5.308 -33.532 1.00 66.31 92 TYR A O 1
ATOM 740 N N . PHE A 1 93 ? 14.681 -5.933 -35.102 1.00 62.78 93 PHE A N 1
ATOM 741 C CA . PHE A 1 93 ? 14.349 -4.873 -36.041 1.00 62.78 93 PHE A CA 1
ATOM 742 C C . PHE A 1 93 ? 13.833 -5.495 -37.339 1.00 62.78 93 PHE A C 1
ATOM 744 O O . PHE A 1 93 ? 14.429 -6.436 -37.860 1.00 62.78 93 PHE A O 1
ATOM 751 N N . ASP A 1 94 ? 12.716 -4.961 -37.832 1.00 58.19 94 ASP A N 1
ATOM 752 C CA . ASP A 1 94 ? 12.125 -5.303 -39.136 1.00 58.19 94 ASP A CA 1
ATOM 753 C C . ASP A 1 94 ? 12.879 -4.619 -40.298 1.00 58.19 94 ASP A C 1
ATOM 755 O O . ASP A 1 94 ? 12.828 -5.026 -41.450 1.00 58.19 94 ASP A O 1
ATOM 759 N N . THR A 1 95 ? 13.643 -3.571 -39.986 1.00 61.50 95 THR A N 1
ATOM 760 C CA . THR A 1 95 ? 14.493 -2.829 -40.926 1.00 61.50 95 THR A CA 1
ATOM 761 C C . THR A 1 95 ? 15.930 -2.801 -40.416 1.00 61.50 95 THR A C 1
ATOM 763 O O . THR A 1 95 ? 16.145 -2.955 -39.214 1.00 61.50 95 THR A O 1
ATOM 766 N N . GLU A 1 96 ? 16.918 -2.558 -41.287 1.00 59.62 96 GLU A N 1
ATOM 767 C CA . GLU A 1 96 ? 18.324 -2.461 -40.865 1.00 59.62 96 GLU A CA 1
ATOM 768 C C . GLU A 1 96 ? 18.485 -1.560 -39.621 1.00 59.62 96 GLU A C 1
ATOM 770 O O . GLU A 1 96 ? 17.849 -0.499 -39.548 1.00 59.62 96 GLU A O 1
ATOM 775 N N . PRO A 1 97 ? 19.301 -1.960 -38.622 1.00 57.66 97 PRO A N 1
ATOM 776 C CA . PRO A 1 97 ? 19.389 -1.232 -37.367 1.00 57.66 97 PRO A CA 1
ATOM 777 C C . PRO A 1 97 ? 19.884 0.195 -37.620 1.00 57.66 97 PRO A C 1
ATOM 779 O O . PRO A 1 97 ? 21.058 0.416 -37.924 1.00 57.66 97 PRO A O 1
ATOM 782 N N . ILE A 1 98 ? 18.997 1.180 -37.460 1.00 58.25 98 ILE A N 1
ATOM 783 C CA . ILE A 1 98 ? 19.370 2.591 -37.544 1.00 58.25 98 ILE A CA 1
ATOM 784 C C . ILE A 1 98 ? 20.384 2.839 -36.424 1.00 58.25 98 ILE A C 1
ATOM 786 O O . ILE A 1 98 ? 20.091 2.647 -35.244 1.00 58.25 98 ILE A O 1
ATOM 790 N N . SER A 1 99 ? 21.587 3.276 -36.788 1.00 58.88 99 SER A N 1
ATOM 791 C CA . SER A 1 99 ? 22.701 3.573 -35.875 1.00 58.88 99 SER A CA 1
ATOM 792 C C . SER A 1 99 ? 22.316 4.497 -34.706 1.00 58.88 99 SER A C 1
ATOM 794 O O . SER A 1 99 ? 22.929 4.431 -33.643 1.00 58.88 99 SER A O 1
ATOM 796 N N . GLN A 1 100 ? 21.258 5.295 -34.870 1.00 58.72 100 GLN A N 1
ATOM 797 C CA . GLN A 1 100 ? 20.675 6.173 -33.853 1.00 58.72 100 GLN A CA 1
ATOM 798 C C . GLN A 1 100 ? 19.933 5.420 -32.732 1.00 58.72 100 GLN A C 1
ATOM 800 O O . GLN A 1 100 ? 19.918 5.894 -31.600 1.00 58.72 100 GLN A O 1
ATOM 805 N N . ALA A 1 101 ? 19.366 4.235 -32.996 1.00 55.59 101 ALA A N 1
ATOM 806 C CA . ALA A 1 101 ? 18.638 3.459 -31.989 1.00 55.59 101 ALA A CA 1
ATOM 807 C C . ALA A 1 101 ? 19.571 2.922 -30.891 1.00 55.59 101 ALA A C 1
ATOM 809 O O . ALA A 1 101 ? 19.199 2.896 -29.722 1.00 55.59 101 ALA A O 1
ATOM 810 N N . LYS A 1 102 ? 20.822 2.577 -31.233 1.00 56.25 102 LYS A N 1
ATOM 811 C CA . LYS A 1 102 ? 21.818 2.084 -30.263 1.00 56.25 102 LYS A CA 1
ATOM 812 C C . LYS A 1 102 ? 22.129 3.090 -29.148 1.00 56.25 102 LYS A C 1
ATOM 814 O O . LYS A 1 102 ? 22.443 2.670 -28.042 1.00 56.25 102 LYS A O 1
ATOM 819 N N . GLY A 1 103 ? 22.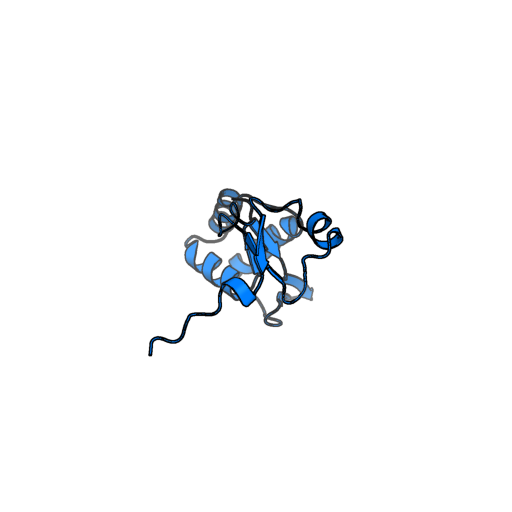015 4.393 -29.42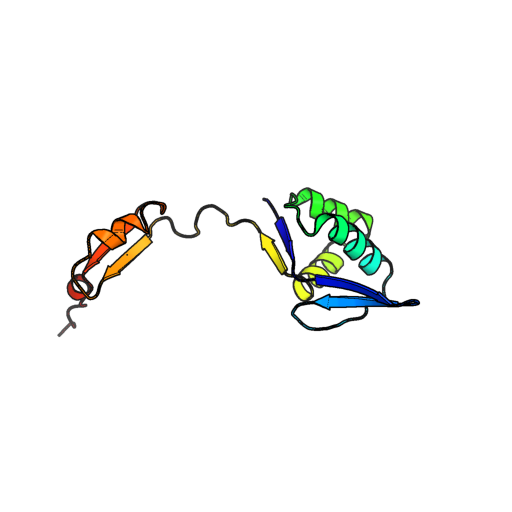1 1.00 56.97 103 GLY A N 1
ATOM 820 C CA . GLY A 1 103 ? 22.238 5.446 -28.423 1.00 56.97 103 GLY A CA 1
ATOM 821 C C . GLY A 1 103 ? 21.098 5.611 -27.413 1.00 56.97 103 GLY A C 1
ATOM 822 O O . GLY A 1 103 ? 21.308 6.203 -26.365 1.00 56.97 103 GLY A O 1
ATOM 823 N N . ILE A 1 104 ? 19.903 5.088 -27.709 1.00 58.25 104 ILE A N 1
ATOM 824 C CA . ILE A 1 104 ? 18.732 5.164 -26.818 1.00 58.25 104 ILE A CA 1
ATOM 825 C C . ILE A 1 104 ? 18.740 4.009 -25.804 1.00 58.25 104 ILE A C 1
ATOM 827 O O . ILE A 1 104 ? 18.231 4.154 -24.697 1.00 58.25 104 ILE A O 1
ATOM 831 N N . PHE A 1 105 ? 19.350 2.876 -26.163 1.00 55.59 105 PHE A N 1
ATOM 832 C CA . PHE A 1 105 ? 19.382 1.652 -25.353 1.00 55.59 105 PHE A CA 1
ATOM 833 C C . PHE A 1 105 ? 20.768 1.349 -24.757 1.00 55.59 105 PHE A C 1
ATOM 835 O O . PHE A 1 105 ? 21.008 0.243 -24.287 1.00 55.59 105 PHE A O 1
ATOM 842 N N . SER A 1 106 ? 21.705 2.305 -24.776 1.00 53.03 106 SER A N 1
ATOM 843 C CA . SER A 1 106 ? 23.079 2.101 -24.282 1.00 53.03 106 SER A CA 1
ATOM 844 C C . SER A 1 106 ? 23.176 1.847 -22.775 1.00 53.03 106 SER A C 1
ATOM 846 O O . SER A 1 106 ? 24.223 1.412 -22.300 1.00 53.03 106 SER A O 1
ATOM 848 N N . ASP A 1 107 ? 22.098 2.111 -22.038 1.00 54.94 107 ASP A N 1
ATOM 849 C CA . ASP A 1 107 ? 22.053 1.990 -20.581 1.00 54.94 107 ASP A CA 1
ATOM 850 C C . ASP A 1 107 ? 21.582 0.603 -20.108 1.00 54.94 107 ASP A C 1
ATOM 852 O O . ASP A 1 107 ? 21.601 0.329 -18.904 1.00 54.94 107 ASP A O 1
ATOM 856 N N . SER A 1 108 ? 21.178 -0.295 -21.019 1.00 55.12 108 SER A N 1
ATOM 857 C CA . SER A 1 108 ? 20.759 -1.648 -20.655 1.00 55.12 108 SER A CA 1
ATOM 858 C C . SER A 1 108 ? 21.881 -2.690 -20.733 1.00 55.12 108 SER A C 1
ATOM 860 O O . SER A 1 108 ? 22.745 -2.711 -21.611 1.00 55.12 108 SER A O 1
ATOM 862 N N . ILE A 1 109 ? 21.879 -3.572 -19.731 1.00 52.00 109 ILE A N 1
ATOM 863 C CA . ILE A 1 109 ? 22.866 -4.634 -19.530 1.00 52.00 109 ILE A CA 1
ATOM 864 C C . ILE A 1 109 ? 22.739 -5.649 -20.678 1.00 52.00 109 ILE A C 1
ATOM 866 O O . ILE A 1 109 ? 21.773 -6.405 -20.738 1.00 52.00 109 ILE A O 1
ATOM 870 N N . ASN A 1 110 ? 23.752 -5.690 -21.547 1.00 55.94 110 ASN A N 1
ATOM 871 C CA . ASN A 1 110 ? 23.924 -6.644 -22.651 1.00 55.94 110 ASN A CA 1
ATOM 872 C C . ASN A 1 110 ? 22.777 -6.650 -23.677 1.00 55.94 110 ASN A C 1
ATOM 874 O O . ASN A 1 110 ? 21.950 -7.565 -23.711 1.00 55.94 110 ASN A O 1
ATOM 878 N N . LEU A 1 111 ? 22.790 -5.636 -24.542 1.00 58.22 111 LEU A N 1
ATOM 879 C CA . LEU A 1 111 ? 21.923 -5.518 -25.708 1.00 58.22 111 LEU A CA 1
ATOM 880 C C . LEU A 1 111 ? 22.452 -6.369 -26.876 1.00 58.22 111 LEU A C 1
ATOM 882 O O . LEU A 1 111 ? 23.553 -6.125 -27.373 1.00 58.22 111 LEU A O 1
ATOM 886 N N . GLU A 1 112 ? 21.659 -7.323 -27.360 1.00 62.34 112 GLU A N 1
ATOM 887 C CA . GLU A 1 112 ? 21.888 -7.960 -28.662 1.00 62.34 112 GLU A CA 1
ATOM 888 C C . GLU A 1 112 ? 20.876 -7.463 -29.692 1.00 62.34 112 GLU A C 1
ATOM 890 O O . GLU A 1 112 ? 19.687 -7.323 -29.410 1.00 62.34 112 GLU A O 1
ATOM 895 N N . THR A 1 113 ? 21.355 -7.199 -30.904 1.00 61.59 113 THR A N 1
ATOM 896 C CA . THR A 1 113 ? 20.528 -6.778 -32.037 1.00 61.59 113 THR A CA 1
ATOM 897 C C . THR A 1 113 ? 20.548 -7.876 -33.086 1.00 61.59 113 THR A C 1
ATOM 899 O O . THR A 1 113 ? 21.636 -8.281 -33.494 1.00 61.59 113 THR A O 1
ATOM 902 N N . CYS A 1 114 ? 19.383 -8.326 -33.539 1.00 61.25 114 CYS A N 1
ATOM 903 C CA . CYS A 1 114 ? 19.263 -9.328 -34.600 1.00 61.25 114 CYS A CA 1
ATOM 904 C C . CYS A 1 114 ? 18.202 -8.906 -35.620 1.00 61.25 114 CYS A C 1
ATOM 906 O O . CYS A 1 114 ? 17.283 -8.142 -35.297 1.00 61.25 114 CYS A O 1
ATOM 908 N N . SER A 1 115 ? 18.366 -9.368 -36.861 1.00 57.41 115 SER A N 1
ATOM 909 C CA . SER A 1 115 ? 17.364 -9.158 -37.905 1.00 57.41 115 SER A CA 1
ATOM 910 C C . SER A 1 115 ? 16.231 -10.163 -37.730 1.00 57.41 115 SER A C 1
ATOM 912 O O . SER A 1 115 ? 16.471 -11.331 -37.419 1.00 57.41 115 SER A O 1
ATOM 914 N N . PHE A 1 116 ? 14.990 -9.728 -37.946 1.00 55.81 116 PHE A N 1
ATOM 915 C CA . PHE A 1 116 ? 13.830 -10.617 -37.863 1.00 55.81 116 PHE A CA 1
ATOM 916 C C . PHE A 1 116 ? 13.919 -11.789 -38.863 1.00 55.81 116 PHE A C 1
ATOM 918 O O . PHE A 1 116 ? 13.486 -12.903 -38.563 1.00 55.81 116 PHE A O 1
ATOM 925 N N . ASP A 1 117 ? 14.578 -11.575 -40.006 1.00 59.59 117 ASP A N 1
ATOM 926 C CA . ASP A 1 117 ? 14.753 -12.586 -41.053 1.00 59.59 117 ASP A CA 1
ATOM 927 C C . ASP A 1 117 ? 15.645 -13.766 -40.637 1.00 59.59 117 ASP A C 1
ATOM 929 O O . ASP A 1 117 ? 15.502 -14.868 -41.171 1.00 59.59 117 ASP A O 1
ATOM 933 N N . GLU A 1 118 ? 16.529 -13.576 -39.652 1.00 55.97 118 GLU A N 1
ATOM 934 C CA . GLU A 1 118 ? 17.449 -14.613 -39.160 1.00 55.97 118 GLU A CA 1
ATOM 935 C C . GLU A 1 118 ? 16.742 -15.674 -38.296 1.00 55.97 118 GLU A C 1
ATOM 937 O O . GLU A 1 118 ? 17.294 -16.750 -38.058 1.00 55.97 118 GLU A O 1
ATOM 942 N N . HIS A 1 119 ? 15.503 -15.410 -37.866 1.00 52.09 119 HIS A N 1
ATOM 943 C CA . HIS A 1 119 ? 14.712 -16.301 -37.013 1.00 52.09 119 HIS A CA 1
ATOM 944 C C . HIS A 1 119 ? 13.537 -16.985 -37.718 1.00 52.09 119 HIS A C 1
ATOM 946 O O . HIS A 1 119 ? 12.726 -17.643 -37.057 1.00 52.09 119 HIS A O 1
ATOM 952 N N . ASN A 1 120 ? 13.465 -16.916 -39.052 1.00 48.84 120 ASN A N 1
ATOM 953 C CA . ASN A 1 120 ? 12.510 -17.716 -39.809 1.00 48.84 120 ASN A CA 1
ATOM 954 C C . ASN A 1 120 ? 12.790 -19.210 -39.597 1.00 48.84 120 ASN A C 1
ATOM 956 O O . ASN A 1 120 ? 13.698 -19.808 -40.176 1.00 48.84 120 ASN A O 1
ATOM 960 N N . VAL A 1 121 ? 11.976 -19.811 -38.727 1.00 52.66 121 VAL A N 1
ATOM 961 C CA . VAL A 1 121 ? 11.877 -21.249 -38.507 1.00 52.66 121 VAL A CA 1
ATOM 962 C C . VAL A 1 121 ? 11.671 -21.895 -39.869 1.00 52.66 121 VAL A C 1
ATOM 964 O O . VAL A 1 121 ? 10.611 -21.739 -40.473 1.00 52.66 121 VAL A O 1
ATOM 967 N N . VAL A 1 122 ? 12.683 -22.613 -40.362 1.00 52.34 122 VAL A N 1
ATOM 968 C CA . VAL A 1 122 ? 12.542 -23.434 -41.566 1.00 52.34 122 VAL A CA 1
ATOM 969 C C . VAL A 1 122 ? 11.373 -24.385 -41.306 1.00 52.34 122 VAL A C 1
ATOM 971 O O . VAL A 1 122 ? 11.468 -25.204 -40.383 1.00 52.34 122 VAL A O 1
ATOM 974 N N . PRO A 1 123 ? 10.257 -24.291 -42.051 1.00 49.66 123 PRO A N 1
ATOM 975 C CA . PRO A 1 123 ? 9.162 -25.221 -41.861 1.00 49.66 123 PRO A CA 1
ATOM 976 C C . PRO A 1 123 ? 9.704 -26.618 -42.160 1.00 49.66 123 PRO A C 1
ATOM 978 O O . PRO A 1 123 ? 10.239 -26.872 -43.242 1.00 49.66 123 PRO A O 1
ATOM 981 N N . LYS A 1 124 ? 9.628 -27.515 -41.171 1.00 48.16 124 LYS A N 1
ATOM 982 C CA . LYS A 1 124 ? 9.951 -28.927 -41.382 1.00 48.16 124 LYS A CA 1
ATOM 983 C C . LYS A 1 124 ? 9.007 -29.451 -42.469 1.00 48.16 124 LYS A C 1
ATOM 985 O O . LYS A 1 124 ? 7.794 -29.422 -42.274 1.00 48.16 124 LYS A O 1
ATOM 990 N N . LYS A 1 125 ? 9.582 -29.845 -43.609 1.00 45.28 125 LYS A N 1
ATOM 991 C CA . LYS A 1 125 ? 8.893 -30.606 -44.658 1.00 45.28 125 LYS A CA 1
ATOM 992 C C . LYS A 1 125 ? 8.513 -31.991 -44.157 1.00 45.28 125 LYS A C 1
ATOM 994 O O . LYS A 1 125 ? 9.288 -32.541 -43.341 1.00 45.28 125 LYS A O 1
#

Foldseek 3Di:
DWKAKEAWDWDDDPPFTWIQGPVGIDGDPDPLLVQLVVVVVVCNPHTDDPVVNQVSLVVRDPDSVVSVVVSVVGIDIDDPDDDPPDQEDEDEDCDDDDPVVCVVCVPDHHYHYDYPVVPPDPPDD